Protein AF-A0A9D8Q2T7-F1 (afdb_monomer_lite)

Radius of gyration: 14.48 Å; chains: 1; bounding box: 39×18×43 Å

Structure (mmCIF, N/CA/C/O backbone):
data_AF-A0A9D8Q2T7-F1
#
_entry.id   AF-A0A9D8Q2T7-F1
#
loop_
_atom_site.group_PDB
_atom_site.id
_atom_site.type_symbol
_atom_site.label_atom_id
_atom_site.label_alt_id
_atom_site.label_comp_id
_atom_site.label_asym_id
_atom_site.label_entity_id
_atom_site.label_seq_id
_atom_site.pdbx_PDB_ins_code
_atom_site.Cartn_x
_atom_site.Cartn_y
_atom_site.Cartn_z
_atom_site.occupancy
_atom_site.B_iso_or_equiv
_atom_site.auth_seq_id
_atom_site.auth_comp_id
_atom_site.auth_asym_id
_atom_site.auth_atom_id
_atom_site.pdbx_PDB_model_num
ATOM 1 N N . MET A 1 1 ? -19.581 -3.681 21.420 1.00 61.19 1 MET A N 1
ATOM 2 C CA . MET A 1 1 ? -18.904 -3.034 20.271 1.00 61.19 1 MET A CA 1
ATOM 3 C C . MET A 1 1 ? -19.980 -2.400 19.410 1.00 61.19 1 MET A C 1
ATOM 5 O O . MET A 1 1 ? -20.936 -3.100 19.100 1.00 61.19 1 MET A O 1
ATOM 9 N N . ASN A 1 2 ? -19.870 -1.111 19.073 1.00 86.56 2 ASN A N 1
ATOM 10 C CA . ASN A 1 2 ? -20.851 -0.449 18.206 1.00 86.56 2 ASN A CA 1
ATOM 11 C C . ASN A 1 2 ? -20.721 -0.947 16.755 1.00 86.56 2 ASN A C 1
ATOM 13 O O . ASN A 1 2 ? -19.646 -1.380 16.335 1.00 86.56 2 ASN A O 1
ATOM 17 N N . LEU A 1 3 ? -21.805 -0.862 15.973 1.00 87.50 3 LEU A N 1
ATOM 18 C CA . LEU A 1 3 ? -21.820 -1.270 14.556 1.00 87.50 3 LEU A CA 1
ATOM 19 C C . LEU A 1 3 ? -20.736 -0.551 13.735 1.00 87.50 3 LEU A C 1
ATOM 21 O O . LEU A 1 3 ? -20.084 -1.160 12.889 1.00 87.50 3 LEU A O 1
ATOM 25 N N . VAL A 1 4 ? -20.488 0.722 14.052 1.00 85.75 4 VAL A N 1
ATOM 26 C CA . VAL A 1 4 ? -19.439 1.545 13.432 1.00 85.75 4 VAL A CA 1
ATOM 27 C C . VAL A 1 4 ? -18.043 0.965 13.680 1.00 85.75 4 VAL A C 1
ATOM 29 O O . VAL A 1 4 ? -17.237 0.884 12.755 1.00 85.75 4 VAL A O 1
ATOM 32 N N . ASP A 1 5 ? -17.755 0.502 14.896 1.00 83.44 5 ASP A N 1
ATOM 33 C CA . ASP A 1 5 ? -16.448 -0.079 15.226 1.00 83.44 5 ASP A CA 1
ATOM 34 C C . ASP A 1 5 ? -16.242 -1.422 14.525 1.00 83.44 5 ASP A C 1
ATOM 36 O O . ASP A 1 5 ? -15.143 -1.735 14.067 1.00 83.44 5 ASP A O 1
ATOM 40 N N . GLN A 1 6 ? -17.310 -2.213 1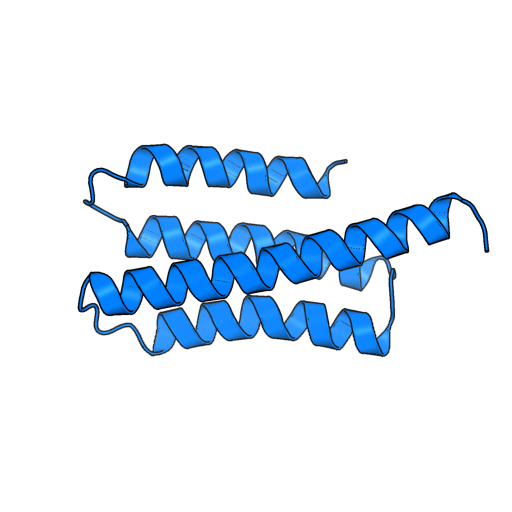4.394 1.00 86.81 6 GLN A N 1
ATOM 41 C CA . GLN A 1 6 ? -17.265 -3.476 13.664 1.00 86.81 6 GLN A CA 1
ATOM 42 C C . GLN A 1 6 ? -17.031 -3.253 12.162 1.00 86.81 6 GLN A C 1
ATOM 44 O O . GLN A 1 6 ? -16.228 -3.973 11.562 1.00 86.81 6 GLN A O 1
ATOM 49 N N . PHE A 1 7 ? -17.670 -2.237 11.574 1.00 87.25 7 PHE A N 1
ATOM 50 C CA . PHE A 1 7 ? -17.434 -1.832 10.188 1.00 87.25 7 PHE A CA 1
ATOM 51 C C . PHE A 1 7 ? -15.984 -1.394 9.974 1.00 87.25 7 PHE A C 1
ATOM 53 O O . PHE A 1 7 ? -15.296 -1.966 9.131 1.00 87.25 7 PHE A O 1
ATOM 60 N N . ARG A 1 8 ? -15.474 -0.471 10.802 1.00 86.44 8 ARG A N 1
ATOM 61 C CA . ARG A 1 8 ? -14.075 -0.014 10.734 1.00 86.44 8 ARG A CA 1
ATOM 62 C C . ARG A 1 8 ? -13.092 -1.171 10.861 1.00 86.44 8 ARG A C 1
ATOM 64 O O . ARG A 1 8 ? -12.081 -1.200 10.165 1.00 86.44 8 ARG A O 1
ATOM 71 N N . ARG A 1 9 ? -13.397 -2.147 11.724 1.00 87.25 9 ARG A N 1
ATOM 72 C CA . ARG A 1 9 ? -12.542 -3.317 11.912 1.00 87.25 9 ARG A CA 1
ATOM 73 C C . ARG A 1 9 ? -12.474 -4.197 10.663 1.00 87.25 9 ARG A C 1
ATOM 75 O O . ARG A 1 9 ? -11.385 -4.584 10.254 1.00 87.25 9 ARG A O 1
ATOM 82 N N . ARG A 1 10 ? -13.622 -4.492 10.048 1.00 88.00 10 ARG A N 1
ATOM 83 C CA . ARG A 1 10 ? -13.690 -5.273 8.800 1.00 88.00 10 ARG A CA 1
ATOM 84 C C . ARG A 1 10 ? -13.046 -4.531 7.633 1.00 88.00 10 ARG A C 1
ATOM 86 O O . ARG A 1 10 ? -12.274 -5.126 6.891 1.00 88.00 10 ARG A O 1
ATOM 93 N N . PHE A 1 11 ? -13.320 -3.237 7.510 1.00 88.31 11 PHE A N 1
ATOM 94 C CA . PHE A 1 11 ? -12.756 -2.404 6.457 1.00 88.31 11 PHE A CA 1
ATOM 95 C C . PHE A 1 11 ? -11.230 -2.290 6.567 1.00 88.31 11 PHE A C 1
ATOM 97 O O . PHE A 1 11 ? -10.531 -2.418 5.570 1.00 88.31 11 PHE A O 1
ATOM 104 N N . GLY A 1 12 ? -10.687 -2.149 7.781 1.00 87.19 12 GLY A N 1
ATOM 105 C CA . GLY A 1 12 ? -9.237 -2.137 7.987 1.00 87.19 12 GLY A CA 1
ATOM 106 C C . GLY A 1 12 ? -8.553 -3.461 7.635 1.00 87.19 12 GLY A C 1
ATOM 107 O O . GLY A 1 12 ? -7.450 -3.445 7.094 1.00 87.19 12 GLY A O 1
ATOM 108 N N . LEU A 1 13 ? -9.217 -4.604 7.849 1.00 88.19 13 LEU A N 1
ATOM 109 C CA . LEU A 1 13 ? -8.716 -5.895 7.361 1.00 88.19 13 LEU A CA 1
ATOM 110 C C . LEU A 1 13 ? -8.681 -5.937 5.828 1.00 88.19 13 LEU A C 1
ATOM 112 O O . LEU A 1 13 ? -7.670 -6.355 5.274 1.00 88.19 13 LEU A O 1
ATOM 116 N N . LEU A 1 14 ? -9.732 -5.453 5.158 1.00 90.94 14 LEU A N 1
ATOM 117 C CA . LEU A 1 14 ? -9.790 -5.365 3.693 1.00 90.94 14 LEU A CA 1
ATOM 118 C C . LEU A 1 14 ? -8.707 -4.439 3.122 1.00 90.94 14 LEU A C 1
ATOM 120 O O . LEU A 1 14 ? -8.062 -4.779 2.135 1.00 90.94 14 LEU A O 1
ATOM 124 N N . LEU A 1 15 ? -8.471 -3.282 3.745 1.00 90.62 15 LEU A N 1
ATOM 125 C CA . LEU A 1 15 ? -7.385 -2.390 3.331 1.00 90.62 15 LEU A CA 1
ATOM 126 C C . LEU A 1 15 ? -6.017 -3.040 3.532 1.00 90.62 15 LEU A C 1
ATOM 128 O O . LEU A 1 15 ? -5.153 -2.932 2.669 1.00 90.62 15 LEU A O 1
ATOM 132 N N . THR A 1 16 ? -5.829 -3.746 4.646 1.00 92.81 16 THR A N 1
ATOM 133 C CA . THR A 1 16 ? -4.571 -4.439 4.935 1.00 92.81 16 THR A CA 1
ATOM 134 C C . THR A 1 16 ? -4.301 -5.527 3.896 1.00 92.81 16 THR A C 1
ATOM 136 O O . THR A 1 16 ? -3.202 -5.591 3.353 1.00 92.81 16 THR A O 1
ATOM 139 N N . THR A 1 17 ? -5.294 -6.357 3.558 1.00 93.69 17 THR A N 1
ATOM 140 C CA . THR A 1 17 ? -5.130 -7.380 2.513 1.00 93.69 17 THR A CA 1
ATOM 141 C C . THR A 1 17 ? -4.846 -6.756 1.151 1.00 93.69 17 THR A C 1
ATOM 143 O O . THR A 1 17 ? -3.991 -7.258 0.423 1.00 93.69 17 THR A O 1
ATOM 146 N N . LEU A 1 18 ? -5.499 -5.638 0.822 1.00 93.25 18 LEU A N 1
ATOM 147 C CA . LEU A 1 18 ? -5.264 -4.916 -0.425 1.00 93.25 18 LEU A CA 1
ATOM 148 C C . LEU A 1 18 ? -3.843 -4.333 -0.509 1.00 93.25 18 LEU A C 1
ATOM 150 O O . LEU A 1 18 ? -3.217 -4.442 -1.559 1.00 93.25 18 LEU A O 1
ATOM 154 N N . LEU A 1 19 ? -3.310 -3.782 0.587 1.00 95.06 19 LEU A N 1
ATOM 155 C CA . LEU A 1 19 ? -1.931 -3.277 0.663 1.00 95.06 19 LEU A CA 1
ATOM 156 C C . LEU A 1 19 ? -0.893 -4.379 0.409 1.00 95.06 19 LEU A C 1
ATOM 158 O O . LEU A 1 19 ? 0.109 -4.167 -0.276 1.00 95.06 19 LEU A O 1
ATOM 162 N N . TRP A 1 20 ? -1.122 -5.576 0.948 1.00 97.25 20 TRP A N 1
ATOM 163 C CA . TRP A 1 20 ? -0.233 -6.713 0.703 1.00 97.25 20 TRP A CA 1
ATOM 164 C C . TRP A 1 20 ? -0.353 -7.242 -0.729 1.00 97.25 20 TRP A C 1
ATOM 166 O O . TRP A 1 20 ? 0.664 -7.557 -1.343 1.00 97.25 20 TRP A O 1
ATOM 176 N N . LEU A 1 21 ? -1.565 -7.278 -1.292 1.00 95.56 21 LEU A N 1
ATOM 177 C CA . LEU A 1 21 ? -1.782 -7.645 -2.694 1.00 95.56 21 LEU A CA 1
ATOM 178 C C . LEU A 1 21 ? -1.047 -6.685 -3.643 1.00 95.56 21 LEU A C 1
ATOM 180 O O . LEU A 1 21 ? -0.358 -7.119 -4.563 1.00 95.56 21 LEU A O 1
ATOM 184 N N . GLN A 1 22 ? -1.155 -5.383 -3.384 1.00 93.94 22 GLN A N 1
ATOM 185 C CA . GLN A 1 22 ? -0.475 -4.336 -4.140 1.00 93.94 22 GLN A CA 1
ATOM 186 C C . GLN A 1 22 ? 1.052 -4.439 -4.037 1.00 93.94 22 GLN A C 1
ATOM 188 O O . GLN A 1 22 ? 1.747 -4.339 -5.045 1.00 93.94 22 GLN A O 1
ATOM 193 N N . PHE A 1 23 ? 1.589 -4.718 -2.846 1.00 96.06 23 PHE A N 1
ATOM 194 C CA . PHE A 1 23 ? 3.016 -5.006 -2.681 1.00 96.06 23 PHE A CA 1
ATOM 195 C C . PHE A 1 23 ? 3.474 -6.177 -3.564 1.00 96.06 23 PHE A C 1
ATOM 197 O O . PHE A 1 23 ? 4.472 -6.050 -4.275 1.00 96.06 23 PHE A O 1
ATOM 204 N N . VAL A 1 24 ? 2.739 -7.297 -3.549 1.00 96.25 24 VAL A N 1
ATOM 205 C CA . VAL A 1 24 ? 3.059 -8.469 -4.382 1.00 96.25 24 VAL A CA 1
ATOM 206 C C . VAL A 1 24 ? 3.030 -8.101 -5.862 1.00 96.25 24 VAL A C 1
ATOM 208 O O . VAL A 1 24 ? 3.917 -8.513 -6.605 1.00 96.25 24 VAL A O 1
ATOM 211 N N . LEU A 1 25 ? 2.062 -7.286 -6.285 1.00 94.06 25 LEU A N 1
ATOM 212 C CA . LEU A 1 25 ? 1.955 -6.832 -7.668 1.00 94.06 25 LEU A CA 1
ATOM 213 C C . LEU A 1 25 ? 3.152 -5.958 -8.079 1.00 94.06 25 LEU A C 1
ATOM 215 O O . LEU A 1 25 ? 3.750 -6.211 -9.122 1.00 94.06 25 LEU A O 1
ATOM 219 N N . VAL A 1 26 ? 3.569 -5.000 -7.241 1.00 94.25 26 VAL A N 1
ATOM 220 C CA . VAL A 1 26 ? 4.779 -4.192 -7.492 1.00 94.25 26 VAL A CA 1
ATOM 221 C C . VAL A 1 26 ? 6.013 -5.088 -7.594 1.00 94.25 26 VAL A C 1
ATOM 223 O O . VAL A 1 26 ? 6.781 -4.967 -8.545 1.00 94.25 26 VAL A O 1
ATOM 226 N N . ALA A 1 27 ? 6.192 -6.016 -6.651 1.00 94.25 27 ALA A N 1
ATOM 227 C CA . ALA A 1 27 ? 7.327 -6.935 -6.643 1.00 94.25 27 ALA A CA 1
ATOM 228 C C . ALA A 1 27 ? 7.342 -7.860 -7.874 1.00 94.25 27 ALA A C 1
ATOM 230 O O . ALA A 1 27 ? 8.410 -8.161 -8.409 1.00 94.25 27 ALA A O 1
ATOM 231 N N . ALA A 1 28 ? 6.169 -8.299 -8.337 1.00 93.75 28 ALA A N 1
ATOM 232 C CA . ALA A 1 28 ? 6.026 -9.100 -9.546 1.00 93.75 28 ALA A CA 1
ATOM 233 C C . ALA A 1 28 ? 6.392 -8.294 -10.799 1.00 93.75 28 ALA A C 1
ATOM 235 O O . ALA A 1 28 ? 7.135 -8.796 -11.635 1.00 93.75 28 ALA A O 1
ATOM 236 N N . CYS A 1 29 ? 5.943 -7.041 -10.910 1.00 92.38 29 CYS A N 1
ATOM 237 C CA . CYS A 1 29 ? 6.293 -6.179 -12.038 1.00 92.38 29 CYS A CA 1
ATOM 238 C C . CYS A 1 29 ? 7.787 -5.820 -12.055 1.00 92.38 29 CYS A C 1
ATOM 240 O O . CYS A 1 29 ? 8.408 -5.879 -13.109 1.00 92.38 29 CYS A O 1
ATOM 242 N N . VAL A 1 30 ? 8.392 -5.511 -10.900 1.00 92.56 30 VAL A N 1
ATOM 243 C CA . VAL A 1 30 ? 9.836 -5.223 -10.814 1.00 92.56 30 VAL A CA 1
ATOM 244 C C . VAL A 1 30 ? 10.664 -6.413 -11.304 1.00 92.56 30 VAL A C 1
ATOM 246 O O . VAL A 1 30 ? 11.597 -6.222 -12.080 1.00 92.56 30 VAL A O 1
ATOM 249 N N . GLN A 1 31 ? 10.310 -7.634 -10.887 1.00 90.81 31 GLN A N 1
ATOM 250 C CA . GLN A 1 31 ? 11.001 -8.848 -11.330 1.00 90.81 31 GLN A CA 1
ATOM 251 C C . GLN A 1 31 ? 10.709 -9.180 -12.798 1.00 90.81 31 GLN A C 1
ATOM 253 O O . GLN A 1 31 ? 11.629 -9.495 -13.543 1.00 90.81 31 GLN A O 1
ATOM 258 N N . GLY A 1 32 ? 9.446 -9.091 -13.224 1.00 89.56 32 GLY A N 1
ATOM 259 C CA . GLY A 1 32 ? 9.018 -9.438 -14.581 1.00 89.56 32 GLY A CA 1
ATOM 260 C C . GLY A 1 32 ? 9.516 -8.479 -15.662 1.00 89.56 32 GLY A C 1
ATOM 261 O O . GLY A 1 32 ? 9.656 -8.888 -16.808 1.00 89.56 32 GLY A O 1
ATOM 262 N N . PHE A 1 33 ? 9.801 -7.223 -15.310 1.00 89.06 33 PHE A N 1
ATOM 263 C CA . PHE A 1 33 ? 10.369 -6.225 -16.223 1.00 89.0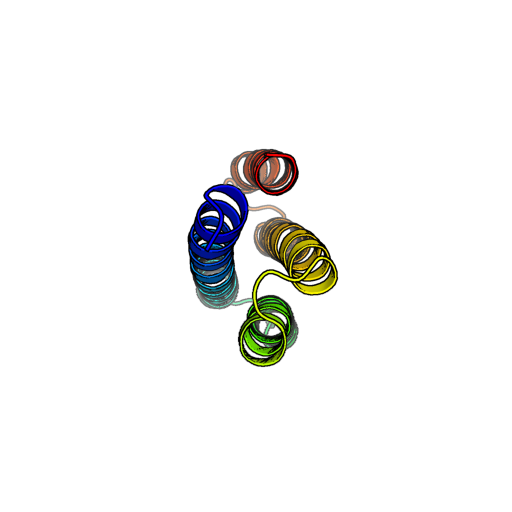6 33 PHE A CA 1
ATOM 264 C C . PHE A 1 33 ? 11.894 -6.088 -16.097 1.00 89.06 33 PHE A C 1
ATOM 266 O O . PHE A 1 33 ? 12.463 -5.172 -16.684 1.00 89.06 33 PHE A O 1
ATOM 273 N N . GLU A 1 34 ? 12.549 -6.959 -15.317 1.00 86.00 34 GLU A N 1
ATOM 274 C CA . GLU A 1 34 ? 14.007 -6.974 -15.102 1.00 86.00 34 GLU A CA 1
ATOM 275 C C . GLU A 1 34 ? 14.585 -5.616 -14.655 1.00 86.00 34 GLU A C 1
ATOM 277 O O . GLU A 1 34 ? 15.725 -5.254 -14.954 1.00 86.00 34 GLU A O 1
ATOM 282 N N . LEU A 1 35 ? 13.795 -4.837 -13.909 1.00 83.56 35 LEU A N 1
ATOM 283 C CA . LEU A 1 35 ? 14.209 -3.516 -13.449 1.00 83.56 35 LEU A CA 1
ATOM 284 C C . LEU A 1 35 ? 15.211 -3.647 -12.289 1.00 83.56 35 LEU A C 1
ATOM 286 O O . LEU A 1 35 ? 14.979 -4.433 -11.364 1.00 83.56 35 LEU A O 1
ATOM 290 N N . PRO A 1 36 ? 16.277 -2.822 -12.238 1.00 77.19 36 PRO A N 1
ATOM 291 C CA . PRO A 1 36 ? 17.118 -2.688 -11.052 1.00 77.19 36 PRO A CA 1
ATOM 292 C C . PRO A 1 36 ? 16.323 -1.967 -9.948 1.00 77.19 36 PRO A C 1
ATOM 294 O O . PRO A 1 36 ? 16.450 -0.765 -9.734 1.00 77.19 36 PRO A O 1
ATOM 297 N N . GLY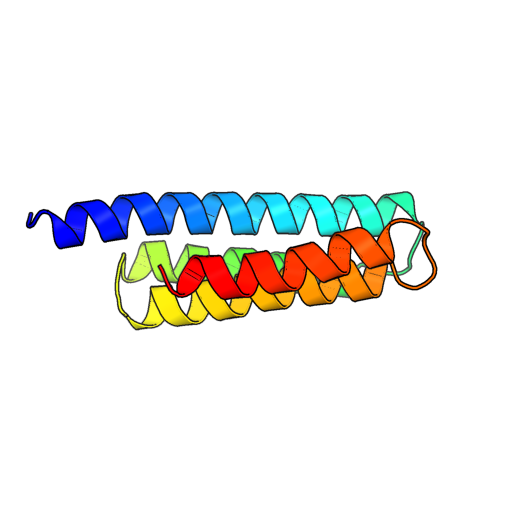 A 1 37 ? 15.429 -2.702 -9.283 1.00 75.31 37 GLY A N 1
ATOM 298 C CA . GLY A 1 37 ? 14.326 -2.137 -8.502 1.00 75.31 37 GLY A CA 1
ATOM 299 C C . GLY A 1 37 ? 14.243 -2.616 -7.057 1.00 75.31 37 GLY A C 1
ATOM 300 O O . GLY A 1 37 ? 13.173 -2.527 -6.459 1.00 75.31 37 GLY A O 1
ATOM 301 N N . ALA A 1 38 ? 15.338 -3.101 -6.461 1.00 83.19 38 ALA A N 1
ATOM 302 C CA . ALA A 1 38 ? 15.335 -3.528 -5.056 1.00 83.19 38 ALA A CA 1
ATOM 303 C C . ALA A 1 38 ? 14.825 -2.419 -4.111 1.00 83.19 38 ALA A C 1
ATOM 305 O O . ALA A 1 38 ? 14.080 -2.695 -3.173 1.00 83.19 38 ALA A O 1
ATOM 306 N N . SER A 1 39 ? 15.149 -1.154 -4.401 1.00 90.62 39 SER A N 1
ATOM 307 C CA . SER A 1 39 ? 14.645 0.018 -3.673 1.00 90.62 39 SER A CA 1
ATOM 308 C C . SER A 1 39 ? 13.131 0.220 -3.818 1.00 90.62 39 SER A C 1
ATOM 310 O O . SER A 1 39 ? 12.480 0.595 -2.845 1.00 90.62 39 SER A O 1
ATOM 312 N N . LEU A 1 40 ? 12.552 -0.064 -4.989 1.00 92.44 40 LEU A N 1
ATOM 313 C CA . LEU A 1 40 ? 11.111 0.058 -5.247 1.00 92.44 40 LEU A CA 1
ATOM 314 C C . LEU A 1 40 ? 10.331 -1.034 -4.515 1.00 92.44 40 LEU A C 1
ATOM 316 O O . LEU A 1 40 ? 9.322 -0.746 -3.874 1.00 92.44 40 LEU A O 1
ATOM 320 N N . THR A 1 41 ? 10.833 -2.270 -4.540 1.00 93.62 41 THR A N 1
ATOM 321 C CA . THR A 1 41 ? 10.244 -3.381 -3.782 1.00 93.62 41 THR A CA 1
ATOM 322 C C . THR A 1 41 ? 10.323 -3.123 -2.276 1.00 93.62 41 THR A C 1
ATOM 324 O O . THR A 1 41 ? 9.349 -3.360 -1.564 1.00 93.62 41 THR A O 1
ATOM 327 N N . LEU A 1 42 ? 11.438 -2.570 -1.782 1.00 95.38 42 LEU A N 1
ATOM 328 C CA . LEU A 1 42 ? 11.571 -2.154 -0.380 1.00 95.38 42 LEU A CA 1
ATOM 329 C C . LEU A 1 42 ? 10.616 -1.011 -0.015 1.00 95.38 42 LEU A C 1
ATOM 331 O O . LEU A 1 42 ? 10.008 -1.048 1.054 1.00 95.38 42 LEU A O 1
ATOM 335 N N . ALA A 1 43 ? 10.437 -0.022 -0.894 1.00 95.56 43 ALA A N 1
ATOM 336 C CA . ALA A 1 43 ? 9.465 1.048 -0.685 1.00 95.56 43 ALA A CA 1
ATOM 337 C C . ALA A 1 43 ? 8.031 0.495 -0.622 1.00 95.56 43 ALA A C 1
ATOM 339 O O . ALA A 1 43 ? 7.285 0.823 0.299 1.00 95.56 43 ALA A O 1
ATOM 340 N N . ALA A 1 44 ? 7.660 -0.404 -1.538 1.00 95.88 44 ALA A N 1
ATOM 341 C CA . ALA A 1 44 ? 6.352 -1.055 -1.536 1.00 95.88 44 ALA A CA 1
ATOM 342 C C . ALA A 1 44 ? 6.126 -1.909 -0.277 1.00 95.88 44 ALA A C 1
ATOM 344 O O . ALA A 1 44 ? 5.024 -1.896 0.281 1.00 95.88 44 ALA A O 1
ATOM 345 N N . LEU A 1 45 ? 7.170 -2.599 0.199 1.00 97.06 45 LEU A N 1
ATOM 346 C CA . LEU A 1 45 ? 7.147 -3.348 1.454 1.00 97.06 45 LEU A CA 1
ATOM 347 C C . LEU A 1 45 ? 6.924 -2.416 2.649 1.00 97.06 45 LEU A C 1
ATOM 349 O O . LEU A 1 45 ? 6.080 -2.704 3.493 1.00 97.06 45 LEU A O 1
ATOM 353 N N . ALA A 1 46 ? 7.635 -1.288 2.714 1.00 97.06 46 ALA A N 1
ATOM 354 C CA . ALA A 1 46 ? 7.465 -0.303 3.779 1.00 97.06 46 ALA A CA 1
ATOM 355 C C . ALA A 1 46 ? 6.036 0.263 3.802 1.00 97.06 46 ALA A C 1
ATOM 357 O O . ALA A 1 46 ? 5.429 0.361 4.870 1.00 97.06 46 ALA A O 1
ATOM 358 N N . LEU A 1 47 ? 5.468 0.558 2.627 1.00 96.62 47 LEU A N 1
ATOM 359 C CA . LEU A 1 47 ? 4.088 1.028 2.496 1.00 96.62 47 LEU A CA 1
ATOM 360 C C . LEU A 1 47 ? 3.058 -0.025 2.941 1.00 96.62 47 LEU A C 1
ATOM 362 O O . LEU A 1 47 ? 2.032 0.352 3.490 1.00 96.62 47 LEU A O 1
ATOM 366 N N . ALA A 1 48 ? 3.318 -1.328 2.796 1.00 96.62 48 ALA A N 1
ATOM 367 C CA . ALA A 1 48 ? 2.436 -2.368 3.343 1.00 96.62 48 ALA A CA 1
ATOM 368 C C . ALA A 1 48 ? 2.646 -2.594 4.853 1.00 96.62 48 ALA A C 1
ATOM 370 O O . ALA A 1 48 ? 1.691 -2.762 5.620 1.00 96.62 48 ALA A O 1
ATOM 371 N N . ALA A 1 49 ? 3.902 -2.593 5.299 1.00 96.44 49 ALA A N 1
ATOM 372 C CA . ALA A 1 49 ? 4.278 -2.953 6.660 1.00 96.44 49 ALA A CA 1
ATOM 373 C C . ALA A 1 49 ? 3.905 -1.870 7.680 1.00 96.44 49 ALA A C 1
ATOM 375 O O . ALA A 1 49 ? 3.359 -2.197 8.732 1.00 96.44 49 ALA A O 1
ATOM 376 N N . VAL A 1 50 ? 4.144 -0.588 7.381 1.00 96.62 50 VAL A N 1
ATOM 377 C CA . VAL A 1 50 ? 3.891 0.516 8.325 1.00 96.62 50 VAL A CA 1
ATOM 378 C C . VAL A 1 50 ? 2.416 0.588 8.762 1.00 96.62 50 VAL A C 1
ATOM 380 O O . VAL A 1 50 ? 2.169 0.583 9.972 1.00 96.62 50 VAL A O 1
ATOM 383 N N . PRO A 1 51 ? 1.417 0.580 7.854 1.00 94.38 51 PRO A N 1
ATOM 384 C CA . PRO A 1 51 ? 0.010 0.540 8.250 1.00 94.38 51 PRO A CA 1
ATOM 385 C C . PRO A 1 51 ? -0.368 -0.755 8.978 1.00 94.38 51 PRO A C 1
ATOM 387 O O . PRO A 1 51 ? -1.152 -0.711 9.923 1.00 94.38 51 PRO A O 1
ATOM 390 N N . THR A 1 52 ? 0.221 -1.897 8.594 1.00 94.56 52 THR A N 1
ATOM 391 C CA . THR A 1 52 ? -0.024 -3.193 9.253 1.00 94.56 52 THR A CA 1
ATOM 392 C C . THR A 1 52 ? 0.456 -3.184 10.709 1.00 94.56 52 THR A C 1
ATOM 394 O O . THR A 1 52 ? -0.266 -3.620 11.605 1.00 94.56 52 THR A O 1
ATOM 397 N N . ILE A 1 53 ? 1.649 -2.644 10.971 1.00 95.88 53 ILE A N 1
ATOM 398 C CA . ILE A 1 53 ? 2.190 -2.487 12.329 1.00 95.88 53 ILE A CA 1
ATOM 399 C C . ILE A 1 53 ? 1.305 -1.527 13.127 1.00 95.88 53 ILE A C 1
ATOM 401 O O . ILE A 1 53 ? 0.912 -1.823 14.255 1.00 95.88 53 ILE A O 1
ATOM 405 N N . LEU A 1 54 ? 0.930 -0.396 12.529 1.00 94.12 54 LEU A N 1
ATOM 406 C CA . LEU A 1 54 ? 0.076 0.592 13.179 1.00 94.12 54 LEU A CA 1
ATOM 407 C C . LEU A 1 54 ? -1.304 0.014 13.539 1.00 94.12 54 LEU A C 1
ATOM 409 O O . LEU A 1 54 ? -1.824 0.291 14.620 1.00 94.12 54 LEU A O 1
ATOM 413 N N . TRP A 1 55 ? -1.853 -0.857 12.690 1.00 92.12 55 TRP A N 1
ATOM 414 C CA . TRP A 1 55 ? -3.074 -1.613 12.963 1.00 92.12 55 TRP A CA 1
ATOM 415 C C . TRP A 1 55 ? -2.938 -2.567 14.147 1.00 92.12 55 TRP A C 1
ATOM 417 O O . TRP A 1 55 ? -3.838 -2.626 14.981 1.00 92.12 55 TRP A O 1
ATOM 427 N N . GLN A 1 56 ? -1.821 -3.286 14.264 1.00 92.50 56 GLN A N 1
ATOM 428 C CA . GLN A 1 56 ? -1.585 -4.173 15.407 1.00 92.50 56 GLN A CA 1
ATOM 429 C C . GLN A 1 56 ? -1.442 -3.399 16.724 1.00 92.50 56 GLN A C 1
ATOM 431 O O . GLN A 1 56 ? -1.896 -3.874 17.762 1.00 92.50 56 GLN A O 1
ATOM 436 N N . LEU A 1 57 ? -0.852 -2.201 16.681 1.00 93.25 57 LEU A N 1
ATOM 437 C CA . LEU A 1 57 ? -0.609 -1.378 17.869 1.00 93.25 57 LEU A CA 1
ATOM 438 C C . LEU A 1 57 ? -1.833 -0.565 18.312 1.00 93.25 57 LEU A C 1
ATOM 440 O O . LEU A 1 57 ? -2.049 -0.395 19.509 1.00 93.25 57 LEU A O 1
ATOM 444 N N . ARG A 1 58 ? -2.604 -0.015 17.365 1.00 89.38 58 ARG A N 1
ATOM 445 C CA . ARG A 1 58 ? -3.670 0.967 17.645 1.00 89.38 58 ARG A CA 1
ATOM 446 C C . ARG A 1 58 ? -5.059 0.550 17.164 1.00 89.38 58 ARG A C 1
ATOM 448 O O . ARG A 1 58 ? -6.041 1.203 17.505 1.00 89.38 58 ARG A O 1
ATOM 455 N N . GLY A 1 59 ? -5.172 -0.523 16.382 1.00 88.44 59 GLY A N 1
ATOM 456 C CA . GLY A 1 59 ? -6.442 -0.965 15.809 1.00 88.44 59 GLY A CA 1
ATOM 457 C C . GLY A 1 59 ? -7.051 0.065 14.840 1.00 88.44 59 GLY A C 1
ATOM 458 O O . GLY A 1 59 ? -6.306 0.761 14.140 1.00 88.44 59 GLY A O 1
ATOM 459 N N . PRO A 1 60 ? -8.396 0.181 14.778 1.00 85.19 60 PRO A N 1
ATOM 460 C CA . PRO A 1 60 ? -9.116 1.062 13.852 1.00 85.19 60 PRO A CA 1
ATOM 461 C C . PRO A 1 60 ? -9.110 2.544 14.280 1.00 85.19 60 PRO A C 1
ATOM 463 O O . PRO A 1 60 ? -10.135 3.227 14.203 1.00 85.19 60 PRO A O 1
ATOM 466 N N . AS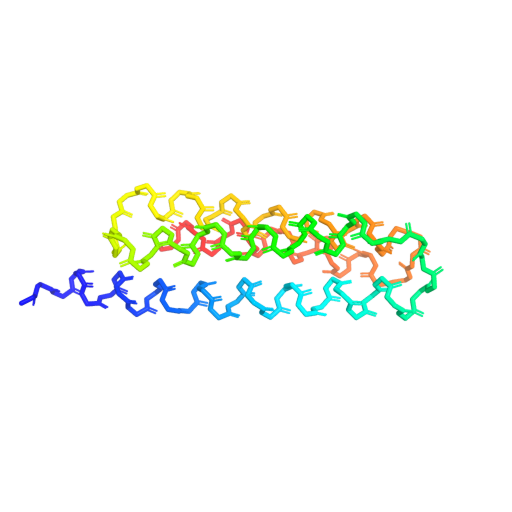P A 1 61 ? -7.963 3.038 14.742 1.00 89.88 61 ASP A N 1
ATOM 467 C CA . ASP A 1 61 ? -7.742 4.439 15.095 1.00 89.88 61 ASP A CA 1
ATOM 468 C C . ASP A 1 61 ? -7.740 5.346 13.848 1.00 89.88 61 ASP A C 1
ATOM 470 O O . ASP A 1 61 ? -7.495 4.901 12.721 1.00 89.88 61 ASP A O 1
ATOM 474 N N . TRP A 1 62 ? -7.999 6.642 14.045 1.00 89.62 62 TRP A N 1
ATOM 475 C CA . TRP A 1 62 ? -7.962 7.642 12.976 1.00 89.62 62 TRP A CA 1
ATOM 476 C C . TRP A 1 62 ? -6.607 7.651 12.260 1.00 89.62 62 TRP A C 1
ATOM 478 O O . TRP A 1 62 ? -6.570 7.631 11.029 1.00 89.62 62 TRP A O 1
ATOM 488 N N . LEU A 1 63 ? -5.501 7.594 13.011 1.00 91.75 63 LEU A N 1
ATOM 489 C CA . LEU A 1 63 ? -4.165 7.623 12.420 1.00 91.75 63 LEU A CA 1
ATOM 490 C C . LEU A 1 63 ? -3.920 6.402 11.526 1.00 91.75 63 LEU A C 1
ATOM 492 O O . LEU A 1 63 ? -3.426 6.550 10.410 1.00 91.75 63 LEU A O 1
ATOM 496 N N . THR A 1 64 ? -4.316 5.207 11.979 1.00 91.75 64 THR A N 1
ATOM 497 C CA . THR A 1 64 ? -4.183 3.970 11.198 1.00 91.75 64 THR A CA 1
ATOM 498 C C . THR A 1 64 ? -4.908 4.069 9.866 1.00 91.75 64 THR A C 1
ATOM 500 O O . THR A 1 64 ? -4.377 3.640 8.842 1.00 91.75 64 THR A O 1
ATOM 503 N N . ARG A 1 65 ? -6.097 4.681 9.855 1.00 90.19 65 ARG A N 1
ATOM 504 C CA . ARG A 1 65 ? -6.869 4.900 8.628 1.00 90.19 65 ARG A CA 1
ATOM 505 C C . ARG A 1 65 ? -6.135 5.837 7.678 1.00 90.19 65 ARG A C 1
ATOM 507 O O . ARG A 1 65 ? -5.898 5.446 6.545 1.00 90.19 65 ARG A O 1
ATOM 514 N N . GLN A 1 66 ? -5.711 7.014 8.143 1.00 92.50 66 GLN A N 1
ATOM 515 C CA . GLN A 1 66 ? -5.016 7.985 7.288 1.00 92.50 66 GLN A CA 1
ATOM 516 C C . GLN A 1 66 ? -3.724 7.421 6.687 1.00 92.50 66 GLN A C 1
ATOM 518 O O . GLN A 1 66 ? -3.457 7.607 5.501 1.00 92.50 66 GLN A O 1
ATOM 523 N N . VAL A 1 67 ? -2.943 6.702 7.496 1.00 94.69 67 VAL A N 1
ATOM 524 C CA . VAL A 1 67 ? -1.694 6.072 7.055 1.00 94.69 67 VAL A CA 1
ATOM 525 C C . VAL A 1 67 ? -1.965 4.948 6.053 1.00 94.69 67 VAL A C 1
ATOM 527 O O . VAL A 1 67 ? -1.264 4.861 5.049 1.00 94.69 67 VAL A O 1
ATOM 530 N N . SER A 1 68 ? -3.010 4.140 6.262 1.00 93.62 68 SER A N 1
ATOM 531 C CA . SER A 1 68 ? -3.418 3.100 5.303 1.00 93.62 68 SER A CA 1
ATOM 532 C C . SER A 1 68 ? -3.856 3.696 3.963 1.00 93.62 68 SER A C 1
ATOM 534 O O . SER A 1 68 ? -3.480 3.178 2.915 1.00 93.62 68 SER A O 1
ATOM 536 N N . SER A 1 69 ? -4.600 4.808 3.980 1.00 92.44 69 SER A N 1
ATOM 537 C CA . SER A 1 69 ? -5.023 5.519 2.767 1.00 92.44 69 SER A CA 1
ATOM 538 C C . SER A 1 69 ? -3.832 6.038 1.970 1.00 92.44 69 SER A C 1
ATOM 540 O O . SER A 1 69 ? -3.743 5.814 0.765 1.00 92.44 69 SER A O 1
ATOM 542 N N . LEU A 1 70 ? -2.896 6.710 2.649 1.00 94.06 70 LEU A N 1
ATOM 543 C CA . LEU A 1 70 ? -1.688 7.234 2.017 1.00 94.06 70 LEU A CA 1
ATOM 544 C C . LEU A 1 70 ? -0.835 6.103 1.435 1.00 94.06 70 LEU A C 1
ATOM 546 O O . LEU A 1 70 ? -0.342 6.216 0.315 1.00 94.06 70 LEU A O 1
ATOM 550 N N . ALA A 1 71 ? -0.695 5.006 2.178 1.00 96.06 71 ALA A N 1
ATOM 551 C CA . ALA A 1 71 ? 0.048 3.840 1.732 1.00 96.06 71 ALA A CA 1
ATOM 552 C C . ALA A 1 71 ? -0.554 3.199 0.477 1.00 96.06 71 ALA A C 1
ATOM 554 O O . ALA A 1 71 ? 0.189 2.861 -0.444 1.00 96.06 71 ALA A O 1
ATOM 555 N N . LEU A 1 72 ? -1.884 3.084 0.413 1.00 94.44 72 LEU A N 1
ATOM 556 C CA . LEU A 1 72 ? -2.577 2.501 -0.733 1.00 94.44 72 LEU A CA 1
ATOM 557 C C . LEU A 1 72 ? -2.343 3.327 -2.002 1.00 94.44 72 LEU A C 1
ATOM 559 O O . LEU A 1 72 ? -1.981 2.780 -3.042 1.00 94.44 72 LEU A O 1
ATOM 563 N N . VAL A 1 73 ? -2.489 4.651 -1.902 1.00 93.94 73 VAL A N 1
ATOM 564 C CA . VAL A 1 73 ? -2.213 5.567 -3.018 1.00 93.94 73 VAL A CA 1
ATOM 565 C C . VAL A 1 73 ? -0.739 5.492 -3.421 1.00 93.94 73 VAL A C 1
ATOM 567 O O . VAL A 1 73 ? -0.433 5.368 -4.606 1.00 93.94 73 VAL A O 1
ATOM 570 N N . GLY A 1 74 ? 0.174 5.491 -2.446 1.00 94.75 74 GLY A N 1
ATOM 571 C CA . GLY A 1 74 ? 1.612 5.380 -2.685 1.00 94.75 74 GLY A CA 1
ATOM 572 C C . GLY A 1 74 ? 2.006 4.100 -3.428 1.00 94.75 74 GLY A C 1
ATOM 573 O O . GLY A 1 74 ? 2.833 4.151 -4.335 1.00 94.75 74 GLY A O 1
ATOM 574 N N . GLN A 1 75 ? 1.387 2.960 -3.114 1.00 94.56 75 GLN A N 1
ATOM 575 C CA . GLN A 1 75 ? 1.660 1.710 -3.827 1.00 94.56 75 GLN A CA 1
ATOM 576 C C . GLN A 1 75 ? 1.199 1.752 -5.286 1.00 94.56 75 GLN A C 1
ATOM 578 O O . GLN A 1 75 ? 1.930 1.296 -6.165 1.00 94.56 75 GLN A O 1
ATOM 583 N N . VAL A 1 76 ? 0.044 2.359 -5.577 1.00 93.94 76 VAL A N 1
ATOM 584 C CA . VAL A 1 76 ? -0.388 2.528 -6.972 1.00 93.94 76 VAL A CA 1
ATOM 585 C C . VAL A 1 76 ? 0.533 3.483 -7.729 1.00 93.94 76 VAL A C 1
ATOM 587 O O . VAL A 1 76 ? 0.844 3.230 -8.889 1.00 93.94 76 VAL A O 1
ATOM 590 N N . MET A 1 77 ? 1.040 4.539 -7.084 1.00 93.69 77 MET A N 1
ATOM 591 C CA . MET A 1 77 ? 2.045 5.417 -7.700 1.00 93.69 77 MET A CA 1
ATOM 592 C C . MET A 1 77 ? 3.318 4.648 -8.082 1.00 93.69 77 MET A C 1
ATOM 594 O O . MET A 1 77 ? 3.857 4.867 -9.168 1.00 93.69 77 MET A O 1
ATOM 598 N N . LEU A 1 78 ? 3.772 3.713 -7.236 1.00 94.06 78 LEU A N 1
ATOM 599 C CA . LEU A 1 78 ? 4.894 2.831 -7.569 1.00 94.06 78 LEU A CA 1
ATOM 600 C C . LEU A 1 78 ? 4.574 1.919 -8.760 1.00 94.06 78 LEU A C 1
ATOM 602 O O . LEU A 1 78 ? 5.434 1.742 -9.618 1.00 94.06 78 LEU A O 1
ATOM 606 N N . LEU A 1 79 ? 3.352 1.386 -8.868 1.00 92.81 79 LEU A N 1
ATOM 607 C CA . LEU A 1 79 ? 2.949 0.607 -10.045 1.00 92.81 79 LEU A CA 1
ATOM 608 C C . LEU A 1 79 ? 2.937 1.433 -11.327 1.00 92.81 79 LEU A C 1
ATOM 610 O O . LEU A 1 79 ? 3.438 0.960 -12.344 1.00 92.81 79 LEU A O 1
ATOM 614 N N . VAL A 1 80 ? 2.397 2.654 -11.294 1.00 92.69 80 VAL A N 1
ATOM 615 C CA . VAL A 1 80 ? 2.416 3.563 -12.455 1.00 92.69 80 VAL A CA 1
ATOM 616 C C . VAL A 1 80 ? 3.856 3.821 -12.898 1.00 92.69 80 VAL A C 1
ATOM 618 O O . VAL A 1 80 ? 4.140 3.825 -14.092 1.00 92.69 80 VAL A O 1
ATOM 621 N N . TYR A 1 81 ? 4.771 3.996 -11.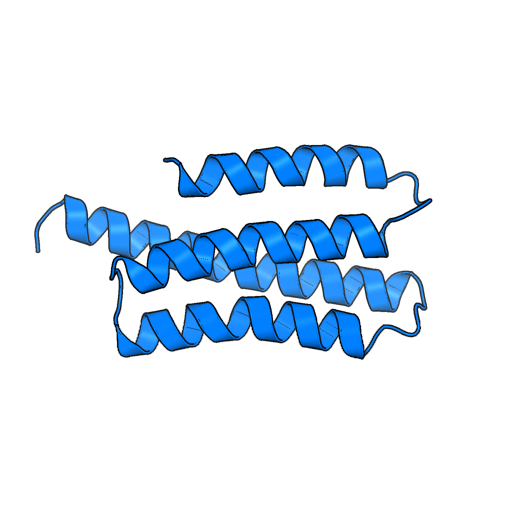942 1.00 91.88 81 TYR A N 1
ATOM 622 C CA . TYR A 1 81 ? 6.188 4.188 -12.232 1.00 91.88 81 TYR A CA 1
ATOM 623 C C . TYR A 1 81 ? 6.835 2.940 -12.849 1.00 91.88 81 TYR A C 1
ATOM 625 O O . TYR A 1 81 ? 7.491 3.034 -13.880 1.00 91.88 81 TYR A O 1
ATOM 633 N N . VAL A 1 82 ? 6.621 1.764 -12.255 1.00 91.62 82 VAL A N 1
ATOM 634 C CA . VAL A 1 82 ? 7.191 0.492 -12.732 1.00 91.62 82 VAL A CA 1
ATOM 635 C C . VAL A 1 82 ? 6.627 0.081 -14.097 1.00 91.62 82 VAL A C 1
ATOM 637 O O . VAL A 1 82 ? 7.314 -0.569 -14.876 1.00 91.62 82 VAL A O 1
ATOM 640 N N . THR A 1 83 ? 5.391 0.472 -14.408 1.00 90.44 83 THR A N 1
ATOM 641 C CA . THR A 1 83 ? 4.739 0.211 -15.702 1.00 90.44 83 THR A CA 1
ATOM 642 C C . THR A 1 83 ? 4.931 1.338 -16.716 1.00 90.44 83 THR A C 1
ATOM 644 O O . THR A 1 83 ? 4.314 1.304 -17.780 1.00 90.44 83 THR A O 1
ATOM 647 N N . ALA A 1 84 ? 5.777 2.334 -16.430 1.00 89.94 84 ALA A N 1
ATOM 648 C CA . ALA A 1 84 ? 5.999 3.457 -17.331 1.00 89.94 84 ALA A CA 1
ATOM 649 C C . ALA A 1 84 ? 6.506 2.983 -18.703 1.00 89.94 84 ALA A C 1
ATOM 651 O O . ALA A 1 84 ? 7.523 2.299 -18.804 1.00 89.94 84 ALA A O 1
ATOM 652 N N . GLY A 1 85 ? 5.783 3.346 -19.765 1.00 85.19 85 GLY A N 1
ATOM 653 C CA . GLY A 1 85 ? 6.096 2.913 -21.131 1.00 85.19 85 GLY A CA 1
ATOM 654 C C . GLY A 1 85 ? 5.595 1.510 -21.497 1.00 85.19 85 GLY A C 1
ATOM 655 O O . GLY A 1 85 ? 5.769 1.094 -22.640 1.00 85.19 85 GLY A O 1
ATOM 656 N N . HIS A 1 86 ? 4.939 0.793 -20.578 1.00 86.88 86 HIS A N 1
ATOM 657 C CA . HIS A 1 86 ? 4.292 -0.490 -20.858 1.00 86.88 86 HIS A CA 1
ATOM 658 C C . HIS A 1 86 ? 2.830 -0.277 -21.302 1.00 86.88 86 HIS A C 1
ATOM 660 O O . HIS A 1 86 ? 2.154 0.601 -20.760 1.00 86.88 86 HIS A O 1
ATOM 666 N N . PRO A 1 87 ? 2.265 -1.106 -22.203 1.00 89.38 87 PRO A N 1
ATOM 667 C CA . PRO A 1 87 ? 0.857 -1.012 -22.617 1.00 89.38 87 PRO A CA 1
ATOM 668 C C . PRO A 1 87 ? -0.174 -1.087 -21.479 1.00 89.38 87 PRO A C 1
ATOM 670 O O . PRO A 1 87 ? -1.310 -0.678 -21.679 1.00 89.38 87 PRO A O 1
ATOM 673 N N . TYR A 1 88 ? 0.205 -1.571 -20.290 1.00 86.50 88 TYR A N 1
ATOM 674 C CA . TYR A 1 88 ? -0.687 -1.664 -19.126 1.00 86.50 88 TYR A CA 1
ATOM 675 C C . TYR A 1 88 ? -0.816 -0.344 -18.348 1.00 86.50 88 TYR A C 1
ATOM 677 O O . TYR A 1 88 ? -1.690 -0.218 -17.494 1.00 86.50 88 TYR A O 1
ATOM 685 N N . GLN A 1 89 ? 0.037 0.652 -18.613 1.00 88.12 89 GLN A N 1
ATOM 686 C CA . GLN A 1 89 ? 0.073 1.907 -17.856 1.00 88.12 89 GLN A CA 1
ATOM 687 C C . GLN A 1 89 ? -1.283 2.648 -17.802 1.00 88.12 89 GLN A C 1
ATOM 689 O O . GLN A 1 89 ? -1.643 3.113 -16.717 1.00 88.12 89 GLN A O 1
ATOM 694 N N . PRO A 1 90 ? -2.075 2.749 -18.894 1.00 88.25 90 PRO A N 1
ATOM 695 C CA . PRO A 1 90 ? -3.389 3.398 -18.851 1.00 88.25 90 PRO A CA 1
ATOM 696 C C . PRO A 1 90 ? -4.365 2.729 -17.869 1.00 88.25 90 PRO A C 1
ATOM 698 O O . PRO A 1 90 ? -5.079 3.419 -17.139 1.00 88.25 90 PRO A O 1
ATOM 701 N N . ASP A 1 91 ? -4.340 1.398 -17.780 1.00 88.56 91 ASP A N 1
ATOM 702 C CA . ASP A 1 91 ? -5.201 0.635 -16.870 1.00 88.56 91 ASP A CA 1
ATOM 703 C C . ASP A 1 91 ? -4.778 0.846 -15.405 1.00 88.56 91 ASP A C 1
ATOM 705 O O . ASP A 1 91 ? -5.601 1.044 -14.501 1.00 88.56 91 ASP A O 1
ATOM 709 N N . ILE A 1 92 ? -3.466 0.899 -15.155 1.00 89.69 92 ILE A N 1
ATOM 710 C CA . ILE A 1 92 ? -2.921 1.217 -13.830 1.00 89.69 92 ILE A CA 1
ATOM 711 C C . ILE A 1 92 ? -3.244 2.667 -13.429 1.00 89.69 92 ILE A C 1
ATOM 713 O O . ILE A 1 92 ? -3.545 2.929 -12.263 1.00 89.69 92 ILE A O 1
ATOM 717 N N . HIS A 1 93 ? -3.291 3.610 -14.375 1.00 87.25 93 HIS A N 1
ATOM 718 C CA . HIS A 1 93 ? -3.755 4.973 -14.100 1.00 87.25 93 HIS A CA 1
ATOM 719 C C . HIS A 1 93 ? -5.214 5.020 -13.626 1.00 87.25 93 HIS A C 1
ATOM 721 O O . HIS A 1 93 ? -5.518 5.777 -12.704 1.00 87.25 93 HIS A O 1
ATOM 727 N N . MET A 1 94 ? -6.121 4.199 -14.170 1.00 91.12 94 MET A N 1
ATOM 728 C CA . MET A 1 94 ? -7.482 4.101 -13.613 1.00 91.12 94 MET A CA 1
ATOM 729 C C . MET A 1 94 ? -7.482 3.544 -12.185 1.00 91.12 94 MET A C 1
ATOM 731 O O . MET A 1 94 ? -8.239 4.013 -11.330 1.00 91.12 94 MET A O 1
ATOM 735 N N . SER A 1 95 ? -6.586 2.598 -11.900 1.00 86.31 95 SER A N 1
ATOM 736 C CA . SER A 1 95 ? -6.418 2.010 -10.565 1.00 86.31 95 SER A CA 1
ATOM 737 C C . SER A 1 95 ? -6.060 3.060 -9.502 1.00 86.31 95 SER A C 1
ATOM 739 O O . SER A 1 95 ? -6.447 2.920 -8.342 1.00 86.31 95 SER A O 1
ATOM 741 N N . PHE A 1 96 ? -5.377 4.145 -9.888 1.00 86.12 96 PHE A N 1
ATOM 742 C CA . PHE A 1 96 ? -5.051 5.266 -8.998 1.00 86.12 96 PHE A CA 1
ATOM 743 C C . PHE A 1 96 ? -6.308 5.979 -8.489 1.00 86.12 96 PHE A C 1
ATOM 745 O O . PHE A 1 96 ? -6.439 6.236 -7.292 1.00 86.12 96 PHE A O 1
ATOM 752 N N . PHE A 1 97 ? -7.277 6.238 -9.370 1.00 86.06 97 PHE A N 1
ATOM 753 C CA . PHE A 1 97 ? -8.550 6.842 -8.973 1.00 86.06 97 PHE A CA 1
ATOM 754 C C . PHE A 1 97 ? -9.374 5.902 -8.088 1.00 86.06 97 PHE A C 1
ATOM 756 O O . PHE A 1 97 ? -9.973 6.352 -7.112 1.00 86.06 97 PHE A O 1
ATOM 763 N N . ALA A 1 98 ? -9.348 4.595 -8.363 1.00 88.69 98 ALA A N 1
ATOM 764 C CA . ALA A 1 98 ? -9.986 3.602 -7.499 1.00 88.69 98 ALA A CA 1
ATOM 765 C C . ALA A 1 98 ? -9.359 3.577 -6.090 1.00 88.69 98 ALA A C 1
ATOM 767 O O . ALA A 1 98 ? -10.077 3.553 -5.090 1.00 88.69 98 ALA A O 1
ATOM 768 N N . ALA A 1 99 ? -8.028 3.661 -5.996 1.00 87.62 99 ALA A N 1
ATOM 769 C CA . ALA A 1 99 ? -7.312 3.740 -4.724 1.00 87.62 99 ALA A CA 1
ATOM 770 C C . ALA A 1 99 ? -7.596 5.030 -3.937 1.00 87.62 99 ALA A C 1
ATOM 772 O O . ALA A 1 99 ? -7.554 5.000 -2.711 1.00 87.62 99 ALA A O 1
ATOM 773 N N . LEU A 1 100 ? -7.922 6.140 -4.608 1.00 84.44 100 LEU A N 1
ATOM 774 C CA . LEU A 1 100 ? -8.392 7.369 -3.954 1.00 84.44 100 LEU A CA 1
ATOM 775 C C . LEU A 1 100 ? -9.853 7.279 -3.495 1.00 84.44 100 LEU A C 1
ATOM 777 O O . LEU A 1 100 ? -10.209 7.870 -2.477 1.00 84.44 100 LEU A O 1
ATOM 781 N N . ALA A 1 101 ? -10.694 6.543 -4.223 1.00 86.00 101 ALA A N 1
ATOM 782 C CA . ALA A 1 101 ? -12.103 6.376 -3.884 1.00 86.00 101 ALA A CA 1
ATOM 783 C C . ALA A 1 101 ? -12.311 5.454 -2.672 1.00 86.00 101 ALA A C 1
ATOM 785 O O . ALA A 1 101 ? -13.175 5.722 -1.841 1.00 86.00 101 ALA A O 1
ATOM 786 N N . LEU A 1 102 ? -11.508 4.391 -2.541 1.00 83.62 102 LEU A N 1
ATOM 787 C CA . LEU A 1 102 ? -11.655 3.401 -1.469 1.00 83.62 102 LEU A CA 1
ATOM 788 C C . LEU A 1 102 ? -11.632 4.020 -0.057 1.00 83.62 102 LEU A C 1
ATOM 790 O O . LEU A 1 102 ? -12.539 3.728 0.717 1.00 83.62 102 LEU A O 1
ATOM 794 N N . PRO A 1 103 ? -10.677 4.896 0.310 1.00 77.25 103 PRO A N 1
ATOM 795 C CA . PRO A 1 103 ? -10.645 5.489 1.642 1.00 77.25 103 PRO A CA 1
ATOM 796 C C . PRO A 1 103 ? -11.700 6.568 1.909 1.00 77.25 103 PRO A C 1
ATOM 798 O O . PRO A 1 103 ? -11.825 6.996 3.057 1.00 77.25 103 PRO A O 1
ATOM 801 N N . ALA A 1 104 ? -12.400 7.041 0.872 1.00 70.19 104 ALA A N 1
ATOM 802 C CA . ALA A 1 104 ? -13.468 8.030 1.000 1.00 70.19 104 ALA A CA 1
ATOM 803 C C . ALA A 1 104 ? -14.813 7.412 1.435 1.00 70.19 104 ALA A C 1
ATOM 805 O O . ALA A 1 104 ? -15.706 8.159 1.839 1.00 70.19 104 ALA A O 1
ATOM 806 N N . GLY A 1 105 ? -14.955 6.083 1.334 1.00 59.59 105 GLY A N 1
ATOM 807 C CA . GLY A 1 105 ? -16.147 5.328 1.742 1.00 59.59 105 GLY A CA 1
ATOM 808 C C . GLY A 1 105 ? -16.192 4.898 3.207 1.00 59.59 105 GLY A C 1
ATOM 809 O O . GLY A 1 105 ? -15.273 5.223 3.997 1.00 59.59 105 GLY A O 1
#

Foldseek 3Di:
DDPVLVVLQVLLVVLLVLLVVLLVVLVCLCVVVVHPCPVLSVLSVCLNVVLVVVCVVPNSDPVSLVSSLVSLLVSLVSVLVSCPPPPCNVVSVVVNVVSNVSSVD

Sequence (105 aa):
MNLVDQFRRRFGLLLTTLLWLQFVLVAACVQGFELPGASLTLAALALAAVPTILWQLRGPDWLTRQVSSLALVGQVMLLVYVTAGHPYQPDIHMSFFAALALPAG

Secondary structure (DSSP, 8-state):
--HHHHHHHHHHHHHHHHHHHHHHHHHHHHHHTT---HHHHHHHHHHHHHHHHHHHHHSS-HHHHHHH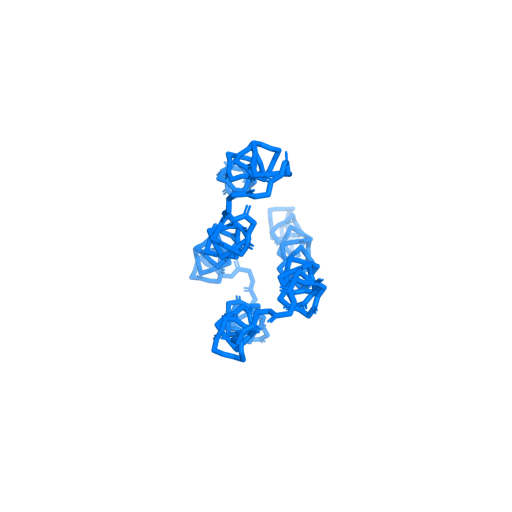HHHHHHHHHHHHHHTTTSTTHHHHHHHHHHHHHGGG-

pLDDT: mean 89.92, std 6.34, range [59.59, 97.25]